Protein AF-A0A1V4ASS3-F1 (afdb_monomer)

Secondary structure (DSSP, 8-state):
-HHHHHHTTTSSSPPPHHHHHHHHHHHHH-TT-------HHHHHHHHHHHHHH---HHHHHHHHHHHHTT--EEE-S-HHHHTTSTT-EEE---

Solvent-accessible surface area (backbone atoms only — not comparable to full-atom values): 5657 Å² total; per-residue (Å²): 113,65,67,58,55,38,50,51,67,71,44,98,78,49,50,55,70,71,56,49,48,50,54,53,50,51,56,75,73,35,90,91,52,90,83,81,84,78,57,72,65,31,51,53,49,7,52,52,43,24,73,75,57,73,42,59,61,68,59,21,36,51,52,27,45,27,60,78,65,77,49,42,72,45,79,41,85,65,48,81,56,51,68,62,42,89,78,49,46,82,42,60,90,123

Organism: NCBI:txid1004156

Nearest PDB structures (foldseek):
  7vwo-assembly3_I  TM=7.874E-01  e=7.444E-03  Mycobacterium tuberculosis H37Rv
  7by2-assembly1_B-2  TM=7.159E-01  e=5.095E-03  Klebsiella pneumoniae
  8wmm-assembly1_G  TM=7.555E-01  e=8.216E-02  Chryseobacterium

pLDDT: mean 95.79, std 3.34, range [76.5, 98.56]

InterPro domains:
  IPR002716 PIN domain [PF01850] (2-86)
  IPR029060 PIN-like domain superfamily [SSF88723] (15-93)

Structure (mmCIF, N/CA/C/O backbone):
data_AF-A0A1V4ASS3-F1
#
_entry.id   AF-A0A1V4ASS3-F1
#
loop_
_atom_site.group_PDB
_atom_site.id
_atom_site.type_symbol
_atom_site.label_atom_id
_atom_site.label_alt_id
_atom_site.label_comp_id
_atom_site.label_asym_id
_atom_site.label_entity_id
_atom_site.label_seq_id
_atom_site.pdbx_PDB_ins_code
_atom_site.Cartn_x
_atom_site.Cartn_y
_atom_site.Cartn_z
_atom_site.occupancy
_atom_site.B_iso_or_equiv
_atom_site.auth_seq_id
_atom_site.auth_comp_id
_atom_site.auth_asym_id
_atom_site.auth_atom_id
_atom_site.pdbx_PDB_model_num
ATOM 1 N N . MET A 1 1 ? 3.234 2.664 -6.424 1.00 76.50 1 MET A N 1
ATOM 2 C CA . MET A 1 1 ? 4.187 3.723 -5.996 1.00 76.50 1 MET A CA 1
ATOM 3 C C . MET A 1 1 ? 5.337 3.172 -5.161 1.00 76.50 1 MET A C 1
ATOM 5 O O . MET A 1 1 ? 6.483 3.462 -5.482 1.00 76.50 1 MET A O 1
ATOM 9 N N . GLU A 1 2 ? 5.059 2.384 -4.118 1.00 89.75 2 GLU A N 1
ATOM 10 C CA . GLU A 1 2 ? 6.098 1.898 -3.200 1.00 89.75 2 GLU A CA 1
ATOM 11 C C . GLU A 1 2 ? 7.113 0.958 -3.856 1.00 89.75 2 GLU A C 1
ATOM 13 O O . GLU A 1 2 ? 8.307 1.220 -3.751 1.00 89.75 2 GLU A O 1
ATOM 18 N N . PHE A 1 3 ? 6.656 -0.038 -4.628 1.00 93.19 3 PHE A N 1
ATOM 19 C CA . PHE A 1 3 ? 7.537 -0.939 -5.387 1.00 93.19 3 PHE A CA 1
ATOM 20 C C . PHE A 1 3 ? 8.615 -0.177 -6.175 1.00 93.19 3 PHE A C 1
ATOM 22 O O . PHE A 1 3 ? 9.805 -0.407 -5.983 1.00 93.19 3 PHE A O 1
ATOM 29 N N . PHE A 1 4 ? 8.201 0.797 -6.995 1.00 95.50 4 PHE A N 1
ATOM 30 C CA . PHE A 1 4 ? 9.110 1.626 -7.788 1.00 95.50 4 PHE A CA 1
ATOM 31 C C . PHE A 1 4 ? 10.138 2.353 -6.912 1.00 95.50 4 PHE A C 1
ATOM 33 O O . PHE A 1 4 ? 11.328 2.344 -7.218 1.00 95.50 4 PHE A O 1
ATOM 40 N N . ALA A 1 5 ? 9.699 2.971 -5.811 1.00 94.31 5 ALA A N 1
ATOM 41 C CA . ALA A 1 5 ? 10.589 3.699 -4.911 1.00 94.31 5 ALA A CA 1
ATOM 42 C C . ALA A 1 5 ? 11.582 2.775 -4.189 1.00 94.31 5 ALA A C 1
ATOM 44 O O . ALA A 1 5 ? 12.720 3.176 -3.954 1.00 94.31 5 ALA A O 1
ATOM 45 N N . VAL A 1 6 ? 11.165 1.558 -3.835 1.00 94.62 6 VAL A N 1
ATOM 46 C CA . VAL A 1 6 ? 12.011 0.571 -3.157 1.00 94.62 6 VAL A CA 1
ATOM 47 C C . VAL A 1 6 ? 13.048 0.006 -4.125 1.00 94.62 6 VAL A C 1
ATOM 49 O O . VAL A 1 6 ? 14.244 0.141 -3.874 1.00 94.62 6 VAL A O 1
ATOM 52 N N . ILE A 1 7 ? 12.613 -0.544 -5.261 1.00 96.88 7 ILE A N 1
ATOM 53 C CA . ILE A 1 7 ? 13.488 -1.282 -6.184 1.00 96.88 7 ILE A CA 1
ATOM 54 C C . ILE A 1 7 ? 14.524 -0.391 -6.887 1.00 96.88 7 ILE A C 1
ATOM 56 O O . ILE A 1 7 ? 15.564 -0.872 -7.325 1.00 96.88 7 ILE A O 1
ATOM 60 N N . THR A 1 8 ? 14.273 0.921 -6.968 1.00 97.94 8 THR A N 1
ATOM 61 C CA . THR A 1 8 ? 15.194 1.885 -7.599 1.00 97.94 8 THR A CA 1
ATOM 62 C C . THR A 1 8 ? 16.083 2.641 -6.612 1.00 97.94 8 THR A C 1
ATOM 64 O O . THR A 1 8 ? 16.973 3.367 -7.052 1.00 97.94 8 THR A O 1
ATOM 67 N N . LYS A 1 9 ? 15.857 2.532 -5.290 1.00 96.31 9 LYS A N 1
ATOM 68 C CA . LYS A 1 9 ? 16.588 3.362 -4.304 1.00 96.31 9 LYS A CA 1
ATOM 69 C C . LYS A 1 9 ? 16.956 2.692 -2.986 1.00 96.31 9 LYS A C 1
ATOM 71 O O . LYS A 1 9 ? 17.902 3.144 -2.354 1.00 96.31 9 LYS A O 1
ATOM 76 N N . LYS A 1 10 ? 16.180 1.716 -2.512 1.00 94.06 10 LYS A N 1
ATOM 77 C CA . LYS A 1 10 ? 16.284 1.199 -1.133 1.00 94.06 10 LYS A CA 1
ATOM 78 C C . LYS A 1 10 ? 16.863 -0.213 -1.039 1.00 94.06 10 LYS A C 1
ATOM 80 O O . LYS A 1 10 ? 17.076 -0.695 0.067 1.00 94.06 10 LYS A O 1
ATOM 85 N N . VAL A 1 11 ? 17.085 -0.870 -2.172 1.00 95.25 11 VAL A N 1
ATOM 86 C CA . VAL A 1 11 ? 17.698 -2.201 -2.248 1.00 95.25 11 VAL A CA 1
ATOM 87 C C . VAL A 1 11 ? 19.210 -2.091 -2.453 1.00 95.25 11 VAL A C 1
ATOM 89 O O . VAL A 1 11 ? 19.691 -1.075 -2.949 1.00 95.25 11 VAL A O 1
ATOM 92 N N . GLU A 1 12 ? 19.953 -3.140 -2.092 1.00 97.44 12 GLU A N 1
ATOM 93 C CA . GLU A 1 12 ? 21.419 -3.190 -2.223 1.00 97.44 12 GLU A CA 1
ATOM 94 C C . GLU A 1 12 ? 21.890 -2.975 -3.670 1.00 97.44 12 GLU A C 1
ATOM 96 O O . GLU A 1 12 ? 22.865 -2.266 -3.905 1.00 97.44 12 GLU A O 1
ATOM 101 N N . ASN A 1 13 ? 21.153 -3.531 -4.637 1.00 97.00 13 ASN A N 1
ATOM 102 C CA . ASN A 1 13 ? 21.434 -3.416 -6.067 1.00 97.00 13 ASN A CA 1
ATOM 103 C C . ASN A 1 13 ? 20.218 -2.816 -6.793 1.00 97.00 13 ASN A C 1
ATOM 105 O O . ASN A 1 13 ? 19.355 -3.566 -7.257 1.00 97.00 13 ASN A O 1
ATOM 109 N N . PRO A 1 14 ? 20.092 -1.477 -6.851 1.00 97.88 14 PRO A N 1
ATOM 110 C CA . PRO A 1 14 ? 18.957 -0.833 -7.495 1.00 97.88 14 PRO A CA 1
ATOM 111 C C . PRO A 1 14 ? 18.921 -1.077 -9.001 1.00 97.88 14 PRO A C 1
ATOM 113 O O . PRO A 1 14 ? 19.949 -0.994 -9.675 1.00 97.88 14 PRO A O 1
ATOM 116 N N . ILE A 1 15 ? 17.724 -1.297 -9.541 1.00 98.12 15 ILE A N 1
ATOM 117 C CA . ILE A 1 15 ? 17.530 -1.4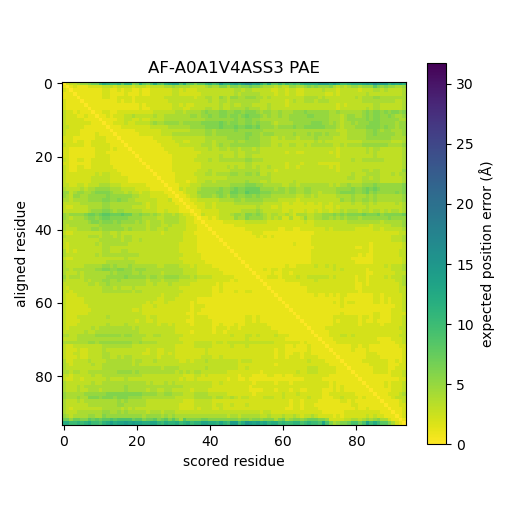24 -10.991 1.00 98.12 15 ILE A CA 1
ATOM 118 C C . ILE A 1 15 ? 17.343 -0.057 -11.657 1.00 98.12 15 ILE A C 1
ATOM 120 O O . ILE A 1 15 ? 17.005 0.943 -11.011 1.00 98.12 15 ILE A O 1
ATOM 124 N N . ALA A 1 16 ? 17.5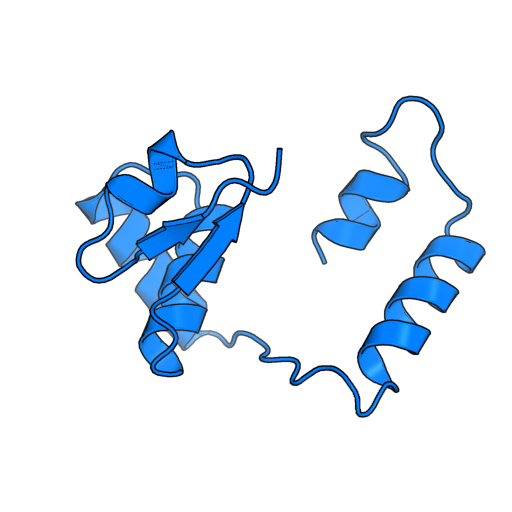23 -0.010 -12.978 1.00 98.31 16 ALA A N 1
ATOM 125 C CA . ALA A 1 16 ? 17.315 1.209 -13.750 1.00 98.31 16 ALA A CA 1
A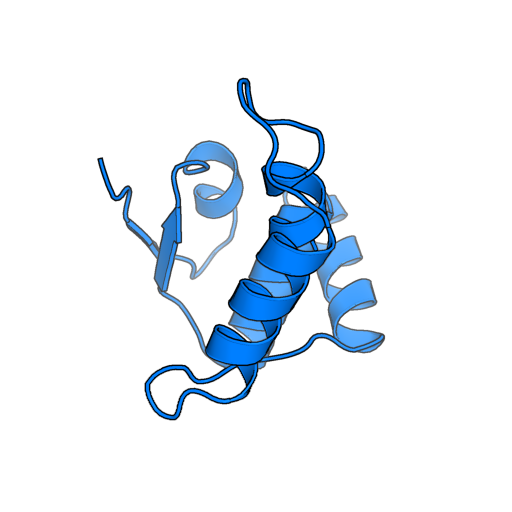TOM 126 C C . ALA A 1 16 ? 15.839 1.645 -13.729 1.00 98.31 16 ALA A C 1
ATOM 128 O O . ALA A 1 16 ? 14.920 0.828 -13.762 1.00 98.31 16 ALA A O 1
ATOM 129 N N . VAL A 1 17 ? 15.594 2.958 -13.764 1.00 97.94 17 VAL A N 1
ATOM 130 C CA . VAL A 1 17 ? 14.230 3.524 -13.793 1.00 97.94 17 VAL A CA 1
ATOM 131 C C . VAL A 1 17 ? 13.408 2.990 -14.973 1.00 97.94 17 VAL A C 1
ATOM 133 O O . VAL A 1 17 ? 12.215 2.735 -14.825 1.00 97.94 17 VAL A O 1
ATOM 136 N N . THR A 1 18 ? 14.033 2.802 -16.137 1.00 98.12 18 THR A N 1
ATOM 137 C CA . THR A 1 18 ? 13.387 2.250 -17.339 1.00 98.12 18 THR A CA 1
ATOM 138 C C . THR A 1 18 ? 12.954 0.798 -17.152 1.00 98.12 18 THR A C 1
ATOM 140 O O . THR A 1 18 ? 11.874 0.413 -17.595 1.00 98.12 18 THR A O 1
ATOM 143 N N . GLU A 1 19 ? 13.761 0.005 -16.454 1.00 98.06 19 GLU A N 1
ATOM 144 C CA . GLU A 1 19 ? 13.452 -1.384 -16.124 1.00 98.06 19 GLU A CA 1
ATOM 145 C C . GLU A 1 19 ? 12.324 -1.463 -15.088 1.00 98.06 19 GLU A C 1
ATOM 147 O O . GLU A 1 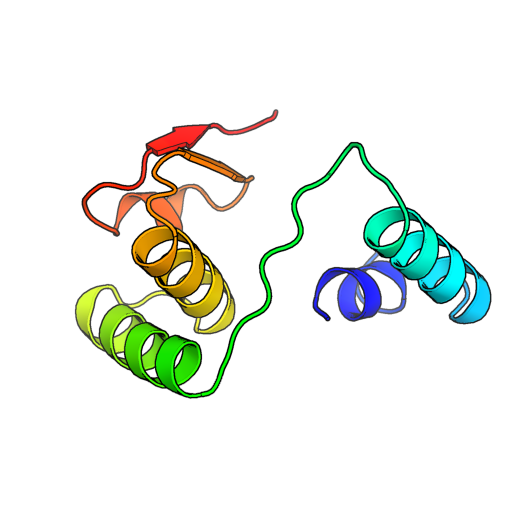19 ? 11.317 -2.126 -15.323 1.00 98.06 19 GLU A O 1
ATOM 152 N N . ALA A 1 20 ? 12.409 -0.682 -14.006 1.00 98.00 20 ALA A N 1
ATOM 153 C CA . ALA A 1 20 ? 11.346 -0.600 -13.003 1.00 98.00 20 ALA A CA 1
ATOM 154 C C . ALA A 1 20 ? 10.003 -0.160 -13.606 1.00 98.00 20 ALA A C 1
ATOM 156 O O . ALA A 1 20 ? 8.955 -0.685 -13.233 1.00 98.00 20 ALA A O 1
ATOM 157 N N . LYS A 1 21 ? 10.024 0.786 -14.556 1.00 97.56 21 LYS A N 1
ATOM 158 C CA . LYS A 1 21 ? 8.828 1.202 -15.298 1.00 97.56 21 LYS A CA 1
ATOM 159 C C . LYS A 1 21 ? 8.234 0.041 -16.097 1.00 97.56 21 LYS A C 1
ATOM 161 O O . LYS A 1 21 ? 7.021 -0.130 -16.061 1.00 97.56 21 LYS A O 1
ATOM 166 N N . THR A 1 22 ? 9.069 -0.747 -16.773 1.00 97.75 22 THR A N 1
ATOM 167 C CA . THR A 1 22 ? 8.621 -1.917 -17.548 1.00 97.75 22 THR A CA 1
ATOM 168 C C . THR A 1 22 ? 7.907 -2.918 -16.640 1.00 97.75 22 THR A C 1
ATOM 170 O O . THR A 1 22 ? 6.773 -3.280 -16.917 1.00 97.75 22 THR A O 1
ATOM 173 N N . ILE A 1 23 ? 8.491 -3.241 -15.482 1.00 96.31 23 ILE A N 1
ATOM 174 C CA . ILE A 1 23 ? 7.871 -4.149 -14.502 1.00 96.31 23 ILE A CA 1
ATOM 175 C C . ILE A 1 23 ? 6.517 -3.613 -14.008 1.00 96.31 23 ILE A C 1
ATOM 177 O O . ILE A 1 23 ? 5.545 -4.358 -13.909 1.00 96.31 23 ILE A O 1
ATOM 181 N N . VAL A 1 24 ? 6.428 -2.314 -13.697 1.00 95.00 24 VAL A N 1
ATOM 182 C CA . VAL A 1 24 ? 5.159 -1.694 -13.281 1.00 95.00 24 VAL A CA 1
ATOM 183 C C . VAL A 1 24 ? 4.110 -1.780 -14.392 1.00 95.00 24 VAL A C 1
ATOM 185 O O . VAL A 1 24 ? 2.955 -2.086 -14.107 1.00 95.00 24 VAL A O 1
ATOM 188 N N . GLU A 1 25 ? 4.490 -1.532 -15.646 1.00 95.62 25 GLU A N 1
ATOM 189 C CA . GLU A 1 25 ? 3.582 -1.685 -16.785 1.00 95.62 25 GLU A CA 1
ATOM 190 C C . GLU A 1 25 ? 3.112 -3.130 -16.969 1.00 95.62 25 GLU A C 1
ATOM 192 O O . GLU A 1 25 ? 1.937 -3.338 -17.263 1.00 95.62 25 GLU A O 1
ATOM 197 N N . ASP A 1 26 ? 3.991 -4.110 -16.767 1.00 94.81 26 ASP A N 1
ATOM 198 C CA . ASP A 1 26 ? 3.653 -5.529 -16.883 1.00 94.81 26 ASP A CA 1
ATOM 199 C C . ASP A 1 26 ? 2.634 -5.952 -15.820 1.00 94.81 26 ASP A C 1
ATOM 201 O O . ASP A 1 26 ? 1.666 -6.641 -16.140 1.00 94.81 26 ASP A O 1
ATOM 205 N N . PHE A 1 27 ? 2.777 -5.479 -14.574 1.00 93.56 27 PHE A N 1
ATOM 206 C CA . PHE A 1 27 ? 1.742 -5.678 -13.556 1.00 93.56 27 PHE A CA 1
ATOM 207 C C . PHE A 1 27 ? 0.418 -5.034 -13.974 1.00 93.56 27 PHE A C 1
ATOM 209 O O . PHE A 1 27 ? -0.615 -5.695 -13.917 1.00 93.56 27 PHE A O 1
ATOM 216 N N . LEU A 1 2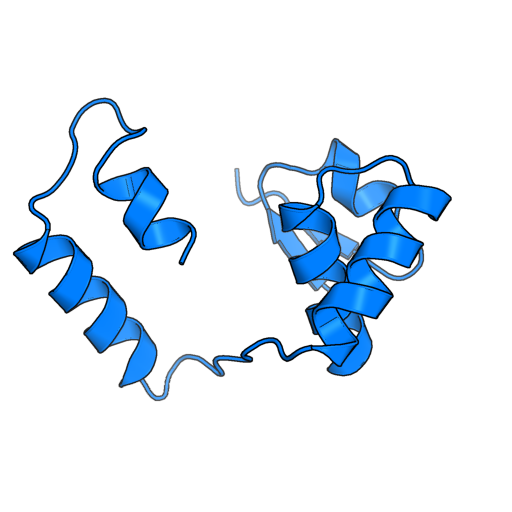8 ? 0.451 -3.775 -14.430 1.00 92.12 28 LEU A N 1
ATOM 217 C CA . LEU A 1 28 ? -0.747 -3.012 -14.805 1.00 92.12 28 LEU A CA 1
ATOM 218 C C . LEU A 1 28 ? -1.512 -3.595 -15.998 1.00 92.12 28 LEU A C 1
ATOM 220 O O . LEU A 1 28 ? -2.724 -3.423 -16.075 1.00 92.12 28 LEU A O 1
ATOM 224 N N . LYS A 1 29 ? -0.817 -4.248 -16.934 1.00 94.19 29 LYS A N 1
ATOM 225 C CA . LYS A 1 29 ? -1.409 -4.831 -18.150 1.00 94.19 29 LYS A CA 1
ATOM 226 C C . LYS A 1 29 ? -1.754 -6.316 -18.008 1.00 94.19 29 LYS A C 1
ATOM 228 O O . LYS A 1 29 ? -2.332 -6.883 -18.929 1.00 94.19 29 LYS A O 1
ATOM 233 N N . SER A 1 30 ? -1.352 -6.962 -16.917 1.00 94.94 30 SER A N 1
ATOM 234 C CA . SER A 1 30 ? -1.555 -8.396 -16.718 1.00 94.94 30 SER A CA 1
ATOM 235 C C . SER A 1 30 ? -2.978 -8.704 -16.255 1.00 94.94 30 SER A C 1
ATOM 237 O O . SER A 1 30 ? -3.410 -8.217 -15.214 1.00 94.94 30 SER A O 1
ATOM 239 N N . ASP A 1 31 ? -3.650 -9.629 -16.941 1.00 95.25 31 ASP A N 1
ATOM 240 C CA . ASP A 1 31 ? -4.964 -10.151 -16.528 1.00 95.25 31 ASP A CA 1
ATOM 241 C C . ASP A 1 31 ? -4.892 -11.084 -15.302 1.00 95.25 31 ASP A C 1
ATOM 243 O O . ASP A 1 31 ? -5.916 -11.487 -14.752 1.00 95.25 31 ASP A O 1
ATOM 247 N N . ASN A 1 32 ? -3.684 -11.440 -14.847 1.00 94.94 32 ASN A N 1
ATOM 248 C CA . ASN A 1 32 ? -3.495 -12.300 -13.673 1.00 94.94 32 ASN A CA 1
ATOM 249 C C . ASN A 1 32 ? -3.683 -11.554 -12.345 1.00 94.94 32 ASN A C 1
ATOM 251 O O . ASN A 1 32 ? -3.758 -12.191 -11.296 1.00 94.94 32 ASN A O 1
ATOM 255 N N . TRP A 1 33 ? -3.722 -10.218 -12.372 1.00 91.50 33 TRP A N 1
ATOM 256 C CA . TRP A 1 33 ? -3.791 -9.393 -11.172 1.00 91.50 33 TRP A CA 1
ATOM 257 C C . TRP A 1 33 ? -4.983 -8.450 -11.234 1.00 91.50 33 TRP A C 1
ATOM 259 O O . TRP A 1 33 ? -5.113 -7.641 -12.149 1.00 91.50 33 TRP A O 1
ATOM 269 N N . ARG A 1 34 ? -5.821 -8.482 -10.196 1.00 92.31 34 ARG A N 1
ATOM 270 C CA . ARG A 1 34 ? -6.749 -7.382 -9.935 1.00 92.31 34 ARG A CA 1
ATOM 271 C C . ARG A 1 34 ? -5.989 -6.292 -9.189 1.00 92.31 34 ARG A C 1
ATOM 273 O O . ARG A 1 34 ? -5.647 -6.470 -8.024 1.00 92.31 34 ARG A O 1
ATOM 280 N N . ILE A 1 35 ? -5.745 -5.169 -9.854 1.00 91.12 35 ILE A N 1
ATOM 281 C CA . ILE A 1 35 ? -5.119 -4.001 -9.231 1.00 91.12 35 ILE A CA 1
ATOM 282 C C . ILE A 1 35 ? -6.212 -3.088 -8.701 1.00 91.12 35 ILE A C 1
ATOM 284 O O . ILE A 1 35 ? -7.108 -2.677 -9.435 1.00 91.12 35 ILE A O 1
ATOM 288 N N . ILE A 1 36 ? -6.129 -2.800 -7.409 1.00 92.31 36 ILE A N 1
ATOM 289 C CA . ILE A 1 36 ? -7.031 -1.896 -6.710 1.00 92.31 36 ILE A CA 1
ATOM 290 C C . ILE A 1 36 ? -6.225 -0.638 -6.405 1.00 92.31 36 ILE A C 1
ATOM 292 O O . ILE A 1 36 ? -5.178 -0.718 -5.757 1.00 92.31 36 ILE A O 1
ATOM 296 N N . ASP A 1 37 ? -6.678 0.501 -6.923 1.00 86.56 37 ASP A N 1
ATOM 297 C CA . ASP A 1 37 ? -6.064 1.791 -6.622 1.00 86.56 37 ASP A CA 1
ATOM 298 C C . ASP A 1 37 ? -6.800 2.475 -5.468 1.00 86.56 37 ASP A C 1
ATOM 300 O O . ASP A 1 37 ? -7.946 2.153 -5.159 1.00 86.56 37 ASP A O 1
ATOM 304 N N . ARG A 1 38 ? -6.104 3.403 -4.823 1.00 91.12 38 ARG A N 1
ATOM 305 C CA . ARG A 1 38 ? -6.598 4.190 -3.693 1.00 91.12 38 ARG A CA 1
ATOM 306 C C . ARG A 1 38 ? -7.082 5.549 -4.162 1.00 91.12 38 ARG A C 1
ATOM 308 O O . ARG A 1 38 ? -6.480 6.144 -5.058 1.00 91.12 38 ARG A O 1
ATOM 315 N N . ASP A 1 39 ? -8.086 6.082 -3.489 1.00 93.50 39 ASP A N 1
ATOM 316 C CA . ASP A 1 39 ? -8.546 7.448 -3.703 1.00 93.50 39 ASP A CA 1
ATOM 317 C C . ASP A 1 39 ? -8.351 8.314 -2.448 1.00 93.50 39 ASP A C 1
ATOM 319 O O . ASP A 1 39 ? -7.589 7.982 -1.533 1.00 93.50 39 ASP A O 1
ATOM 323 N N . VAL A 1 40 ? -8.961 9.499 -2.456 1.00 96.62 40 VAL A N 1
ATOM 324 C CA . VAL A 1 40 ? -8.884 10.451 -1.344 1.00 96.62 40 VAL A CA 1
ATOM 325 C C . VAL A 1 40 ? -9.571 9.897 -0.094 1.00 96.62 40 VAL A C 1
ATOM 327 O O . VAL A 1 40 ? -9.068 10.117 1.008 1.00 96.62 40 VAL A O 1
ATOM 330 N N . ASP A 1 41 ? -10.661 9.150 -0.257 1.00 97.25 41 ASP A N 1
ATOM 331 C CA . ASP A 1 41 ? -11.403 8.565 0.856 1.00 97.25 41 ASP A CA 1
ATOM 332 C C . ASP A 1 41 ? -10.575 7.448 1.499 1.00 97.25 41 ASP A C 1
ATOM 334 O O . ASP A 1 41 ? -10.426 7.437 2.723 1.00 97.25 41 ASP A O 1
ATOM 338 N N . THR A 1 42 ? -9.877 6.633 0.694 1.00 97.69 42 THR A N 1
ATOM 339 C CA . THR A 1 42 ? -8.895 5.660 1.204 1.00 97.69 42 THR A CA 1
ATOM 340 C C . THR A 1 42 ? -7.838 6.321 2.094 1.00 97.69 42 THR A C 1
ATOM 342 O O . THR A 1 42 ? -7.415 5.756 3.105 1.00 97.69 42 THR A O 1
ATOM 345 N N . PHE A 1 43 ? -7.385 7.531 1.749 1.00 97.38 43 PHE A N 1
ATOM 346 C CA . PHE A 1 43 ? -6.409 8.263 2.561 1.00 97.38 43 PHE A CA 1
ATOM 347 C C . PHE A 1 43 ? -6.985 8.750 3.893 1.00 97.38 43 PHE A C 1
ATOM 349 O O . PHE A 1 43 ? -6.273 8.701 4.897 1.00 97.38 43 PHE A O 1
ATOM 356 N N . PHE A 1 44 ? -8.242 9.195 3.930 1.00 98.31 44 PHE A N 1
ATOM 357 C CA . PHE A 1 44 ? -8.897 9.560 5.188 1.00 98.31 44 PHE A CA 1
ATOM 358 C C . PHE A 1 44 ? -9.110 8.333 6.079 1.00 98.31 44 PHE A C 1
ATOM 360 O O . PHE A 1 44 ? -8.683 8.356 7.233 1.00 98.31 44 PHE A O 1
ATOM 367 N N . SER A 1 45 ? -9.616 7.231 5.516 1.00 98.06 45 SER A N 1
ATOM 368 C CA . SER A 1 45 ? -9.731 5.942 6.212 1.00 98.06 45 SER A CA 1
ATOM 369 C C . SER A 1 45 ? -8.385 5.484 6.790 1.00 98.06 45 SER A C 1
ATOM 371 O O . SER A 1 45 ? -8.308 4.972 7.906 1.00 98.06 45 SER A O 1
ATOM 373 N N . ALA A 1 46 ? -7.289 5.689 6.054 1.00 98.25 46 ALA A N 1
ATOM 374 C CA . ALA A 1 46 ? -5.952 5.339 6.520 1.00 98.25 46 ALA A CA 1
ATOM 375 C C . ALA A 1 46 ? -5.493 6.195 7.709 1.00 98.25 46 ALA A C 1
ATOM 377 O O . ALA A 1 46 ? -4.855 5.670 8.619 1.00 98.25 46 ALA A O 1
ATOM 378 N N . ILE A 1 47 ? -5.802 7.496 7.730 1.00 98.56 47 ILE A N 1
ATOM 379 C CA . ILE A 1 47 ? -5.472 8.378 8.862 1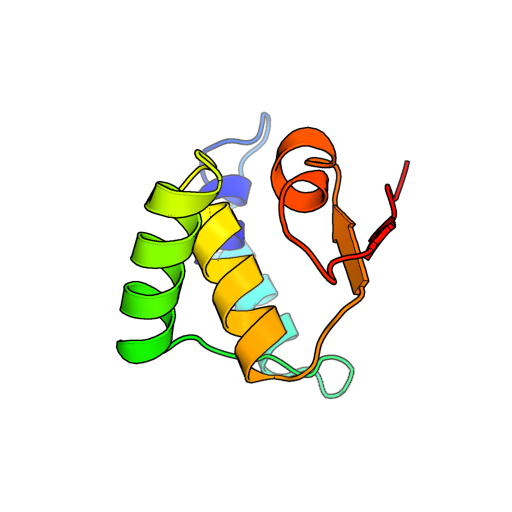.00 98.56 47 ILE A CA 1
ATOM 380 C C . ILE A 1 47 ? -6.189 7.907 10.132 1.00 98.56 47 ILE A C 1
ATOM 382 O O . ILE A 1 47 ? -5.561 7.853 11.193 1.00 98.56 47 ILE A O 1
ATOM 386 N N . ASP A 1 48 ? -7.454 7.503 10.014 1.00 98.38 48 ASP A N 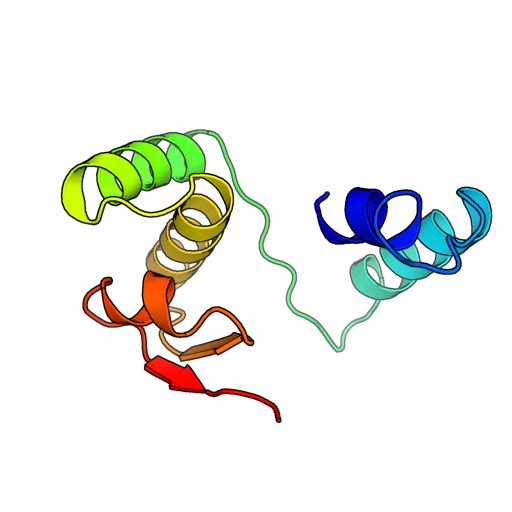1
ATOM 387 C CA . ASP A 1 48 ? -8.214 6.945 11.134 1.00 98.38 48 ASP A CA 1
ATOM 388 C C . ASP A 1 48 ? -7.554 5.658 11.653 1.00 98.38 48 ASP A C 1
ATOM 390 O O . ASP A 1 48 ? -7.260 5.548 12.843 1.00 98.38 48 ASP A O 1
ATOM 394 N N . ILE A 1 49 ? -7.173 4.738 10.757 1.00 98.31 49 ILE A N 1
ATOM 395 C CA . ILE A 1 49 ? -6.446 3.505 11.111 1.00 98.31 49 ILE A CA 1
ATOM 396 C C . ILE A 1 49 ? -5.108 3.805 11.806 1.00 98.31 49 ILE A C 1
ATOM 398 O O . ILE A 1 49 ? -4.749 3.127 12.773 1.00 98.31 49 ILE A O 1
ATOM 402 N N . VAL A 1 50 ? -4.355 4.815 11.352 1.00 98.50 50 VAL A N 1
ATOM 403 C CA . VAL A 1 50 ? -3.115 5.245 12.025 1.00 98.50 50 VAL A CA 1
ATOM 404 C C . VAL A 1 50 ? -3.416 5.694 13.453 1.00 98.50 50 VAL A C 1
ATOM 406 O O . VAL A 1 50 ? -2.703 5.296 14.375 1.00 98.50 50 VAL A O 1
ATOM 409 N N . SER A 1 51 ? -4.464 6.499 13.644 1.00 98.00 51 SER A N 1
ATOM 410 C CA . SER A 1 51 ? -4.863 6.993 14.963 1.00 98.00 51 SER A CA 1
ATOM 411 C C . SER A 1 51 ? -5.331 5.866 15.889 1.00 98.00 51 SER A C 1
ATOM 413 O O . SER A 1 51 ? -5.032 5.893 17.081 1.00 98.00 51 SER A O 1
ATOM 415 N N . GLU A 1 52 ? -6.053 4.879 15.360 1.00 98.00 52 GLU A N 1
ATOM 416 C CA . GLU A 1 52 ? -6.626 3.772 16.133 1.00 98.00 52 GLU A CA 1
ATOM 417 C C . GLU A 1 52 ? -5.590 2.704 16.507 1.00 98.00 52 GLU A C 1
ATOM 419 O O . GLU A 1 52 ? -5.614 2.173 17.619 1.00 98.00 52 GLU A O 1
ATOM 424 N N . HIS A 1 53 ? -4.664 2.393 15.597 1.00 97.56 53 HIS A N 1
ATOM 425 C CA . HIS A 1 53 ? -3.780 1.228 15.723 1.00 97.56 53 HIS A CA 1
ATOM 426 C C . HIS A 1 53 ? -2.289 1.572 15.829 1.00 97.56 53 HIS A C 1
ATOM 428 O O . HIS A 1 53 ? -1.470 0.686 16.096 1.00 97.56 53 HIS A O 1
ATOM 434 N N . GLY A 1 54 ? -1.909 2.840 15.642 1.00 96.88 54 GLY A N 1
ATOM 435 C CA . GLY A 1 54 ? -0.525 3.298 15.773 1.00 96.88 54 GLY A CA 1
ATOM 436 C C . GLY A 1 54 ? 0.431 2.613 14.792 1.00 96.88 54 GLY A C 1
ATOM 437 O O . GLY A 1 54 ? 1.531 2.211 15.183 1.00 96.88 54 GLY A O 1
ATOM 438 N N . ILE A 1 55 ? -0.007 2.418 13.546 1.00 97.75 55 ILE A N 1
ATOM 439 C CA . ILE A 1 55 ? 0.788 1.803 12.471 1.00 97.75 55 ILE A CA 1
ATOM 440 C C . ILE A 1 55 ? 1.291 2.854 11.470 1.00 97.75 55 ILE A C 1
ATOM 442 O O . ILE A 1 55 ? 0.745 3.959 11.420 1.00 97.75 55 ILE A O 1
ATOM 446 N N . PRO A 1 56 ? 2.326 2.554 10.663 1.00 96.94 56 PRO A N 1
ATOM 447 C CA . PRO A 1 56 ? 2.788 3.459 9.615 1.00 96.94 56 PRO A CA 1
ATOM 448 C C . PRO A 1 56 ? 1.692 3.773 8.589 1.00 96.94 56 PRO A C 1
ATOM 450 O O . PRO A 1 56 ? 0.924 2.900 8.193 1.00 96.94 56 PRO A O 1
ATOM 453 N N . LEU A 1 57 ? 1.664 5.015 8.091 1.00 95.94 57 LEU A N 1
ATOM 454 C CA . LEU A 1 57 ? 0.636 5.472 7.146 1.00 95.94 57 LEU A CA 1
ATOM 455 C C . LEU A 1 57 ? 0.540 4.599 5.885 1.00 95.94 57 LEU A C 1
ATOM 457 O O . LEU A 1 57 ? -0.559 4.343 5.412 1.00 95.94 57 LEU A O 1
ATOM 461 N N . TRP A 1 58 ? 1.663 4.142 5.324 1.00 94.06 58 TRP A N 1
ATOM 462 C CA . TRP A 1 58 ? 1.626 3.335 4.099 1.00 94.06 58 TRP A CA 1
ATOM 463 C C . TRP A 1 58 ? 0.986 1.962 4.318 1.00 94.06 58 TRP A C 1
ATOM 465 O O . TRP A 1 58 ? 0.196 1.539 3.476 1.00 94.06 58 TRP A O 1
ATOM 475 N N . ASP A 1 59 ? 1.226 1.337 5.472 1.00 96.69 59 ASP A N 1
ATOM 476 C CA . ASP A 1 59 ? 0.545 0.100 5.863 1.00 96.69 59 ASP A CA 1
ATOM 477 C C . ASP A 1 59 ? -0.942 0.354 6.144 1.00 96.69 59 ASP A C 1
ATOM 479 O O . ASP A 1 59 ? -1.800 -0.416 5.712 1.00 96.69 59 ASP A O 1
ATOM 483 N N . ALA A 1 60 ? -1.274 1.484 6.778 1.00 97.75 60 ALA A N 1
ATOM 484 C CA . ALA A 1 60 ? -2.662 1.891 6.994 1.00 97.75 60 ALA A CA 1
ATOM 485 C C . ALA A 1 60 ? -3.427 2.131 5.685 1.00 97.75 60 ALA A C 1
ATOM 487 O O . ALA A 1 60 ? -4.593 1.768 5.587 1.00 97.75 60 ALA A O 1
ATOM 488 N N . VAL A 1 61 ? -2.778 2.690 4.660 1.00 97.00 61 VAL A N 1
ATOM 489 C CA . VAL A 1 61 ? -3.378 2.870 3.328 1.00 97.00 61 VAL A CA 1
ATOM 490 C C . VAL A 1 61 ? -3.671 1.527 2.661 1.00 97.00 61 VAL A C 1
ATOM 492 O O . VAL A 1 61 ? -4.710 1.383 2.018 1.00 97.00 61 VAL A O 1
ATOM 495 N N . ILE A 1 62 ? -2.792 0.534 2.824 1.00 96.69 62 ILE A N 1
ATOM 496 C CA . ILE A 1 62 ? -3.050 -0.829 2.340 1.00 96.69 62 ILE A CA 1
ATOM 497 C C . ILE A 1 62 ? -4.258 -1.417 3.078 1.00 96.69 62 ILE A C 1
ATOM 499 O O . ILE A 1 62 ? -5.179 -1.910 2.434 1.00 96.69 62 ILE A O 1
ATOM 503 N N . ALA A 1 63 ? -4.298 -1.308 4.408 1.00 97.69 63 ALA A N 1
ATOM 504 C CA . ALA A 1 63 ? -5.400 -1.820 5.218 1.00 97.69 63 ALA A CA 1
ATOM 505 C C . ALA A 1 63 ? -6.751 -1.140 4.919 1.00 97.69 63 ALA A C 1
ATOM 507 O O . ALA A 1 63 ? -7.774 -1.821 4.853 1.00 97.69 63 ALA A O 1
ATOM 508 N N . ALA A 1 64 ? -6.761 0.178 4.699 1.00 97.81 64 ALA A N 1
ATOM 509 C CA . ALA A 1 64 ? -7.950 0.921 4.284 1.00 97.81 64 ALA A CA 1
ATOM 510 C C . ALA A 1 64 ? -8.478 0.407 2.937 1.00 97.81 64 ALA A C 1
ATOM 512 O O . ALA A 1 64 ? -9.633 -0.002 2.842 1.00 97.81 64 ALA A O 1
ATOM 513 N N . CYS A 1 65 ? -7.597 0.321 1.936 1.00 97.12 65 CYS A N 1
ATOM 514 C CA . CYS A 1 65 ? -7.933 -0.184 0.605 1.00 97.12 65 CYS A CA 1
ATOM 515 C C . CYS A 1 65 ? -8.465 -1.627 0.655 1.00 97.12 65 CYS A C 1
ATOM 517 O O . CYS A 1 65 ? -9.458 -1.954 0.003 1.00 97.12 65 CYS A O 1
ATOM 519 N N . MET A 1 66 ? -7.849 -2.483 1.477 1.00 96.81 66 MET A N 1
ATOM 520 C CA . MET A 1 66 ? -8.319 -3.847 1.721 1.00 96.81 66 MET A CA 1
ATOM 521 C C . MET A 1 66 ? -9.749 -3.864 2.272 1.00 96.81 66 MET A C 1
ATOM 523 O O . MET A 1 66 ? -10.606 -4.553 1.723 1.00 96.81 66 MET A O 1
ATOM 527 N N . LYS A 1 67 ? -10.019 -3.078 3.321 1.00 96.06 67 LYS A N 1
ATOM 528 C CA . LYS A 1 67 ? -11.334 -3.002 3.972 1.00 96.06 67 LYS A CA 1
ATOM 529 C C . LYS A 1 67 ? -12.419 -2.475 3.030 1.00 96.06 67 LYS A C 1
ATOM 531 O O . LYS A 1 67 ? -13.515 -3.019 3.018 1.00 96.06 67 LYS A O 1
ATOM 536 N N . GLU A 1 68 ? -12.108 -1.465 2.222 1.00 96.69 68 GLU A N 1
ATOM 537 C CA . GLU A 1 68 ? -13.013 -0.889 1.212 1.00 96.69 68 GLU A CA 1
ATOM 538 C C . GLU A 1 68 ? -13.374 -1.879 0.093 1.00 96.69 68 GLU A C 1
ATOM 540 O O . GLU A 1 68 ? -14.383 -1.706 -0.586 1.00 96.69 68 GLU A O 1
ATOM 545 N N . ASN A 1 69 ? -12.563 -2.924 -0.095 1.00 96.56 69 ASN A N 1
ATOM 546 C CA . ASN A 1 69 ? -12.715 -3.914 -1.162 1.00 96.56 69 ASN A CA 1
ATOM 547 C C . ASN A 1 69 ? -13.005 -5.332 -0.644 1.00 96.56 69 ASN A C 1
ATOM 549 O O . ASN A 1 69 ? -12.830 -6.294 -1.397 1.00 96.56 69 ASN A O 1
ATOM 553 N N . ASP A 1 70 ? -13.421 -5.468 0.618 1.00 95.81 70 ASP A N 1
ATOM 554 C CA . ASP A 1 70 ? -13.724 -6.748 1.274 1.00 95.81 70 ASP A CA 1
ATOM 555 C C . ASP A 1 70 ? -12.567 -7.772 1.217 1.00 95.81 70 ASP A C 1
ATOM 557 O O . ASP A 1 70 ? -12.776 -8.986 1.179 1.00 95.81 70 ASP A O 1
ATOM 561 N N . VAL A 1 71 ? -11.319 -7.293 1.215 1.00 97.06 71 VAL A N 1
ATOM 562 C CA . VAL A 1 71 ? -10.117 -8.137 1.250 1.00 97.06 71 VAL A CA 1
ATOM 563 C C . VAL A 1 71 ? -9.683 -8.333 2.700 1.00 97.06 71 VAL A C 1
ATOM 565 O O . VAL A 1 71 ? -9.319 -7.382 3.384 1.00 97.06 71 VAL A O 1
ATOM 568 N N . THR A 1 72 ? -9.686 -9.579 3.174 1.00 97.44 72 THR A N 1
ATOM 569 C CA . THR A 1 72 ? -9.358 -9.905 4.574 1.00 97.44 72 THR A CA 1
ATOM 570 C C . THR A 1 72 ? -7.983 -10.521 4.770 1.00 97.44 72 THR A C 1
ATOM 572 O O . THR A 1 72 ? -7.506 -10.587 5.896 1.00 97.44 72 THR A O 1
ATOM 575 N N . ASP A 1 73 ? -7.334 -10.985 3.709 1.00 97.94 73 ASP A N 1
ATOM 576 C CA . ASP A 1 73 ? -6.107 -11.771 3.793 1.00 97.94 73 ASP A CA 1
ATOM 577 C C . ASP A 1 73 ? -4.963 -11.008 3.122 1.00 97.94 73 ASP A C 1
ATOM 579 O O . ASP A 1 73 ? -5.102 -10.524 1.998 1.00 97.94 73 ASP A O 1
ATOM 583 N N . ILE A 1 74 ? -3.827 -10.896 3.811 1.00 97.62 74 ILE A N 1
ATOM 584 C CA . ILE A 1 74 ? -2.617 -10.247 3.298 1.00 97.62 74 ILE A CA 1
ATOM 585 C C . ILE A 1 74 ? -1.415 -11.179 3.416 1.00 97.62 74 ILE A C 1
ATOM 587 O O . ILE A 1 74 ? -1.200 -11.825 4.443 1.00 97.62 74 ILE A O 1
ATOM 591 N N . VAL A 1 75 ? -0.606 -11.213 2.357 1.00 97.62 75 VAL A N 1
ATOM 592 C CA . VAL A 1 75 ? 0.717 -11.841 2.368 1.00 97.62 75 VAL A CA 1
ATOM 593 C C . VAL A 1 75 ? 1.760 -10.748 2.580 1.00 97.62 75 VAL A C 1
ATOM 595 O O . VAL A 1 75 ? 1.908 -9.871 1.732 1.00 97.62 75 VAL A O 1
ATOM 598 N N . THR A 1 76 ? 2.454 -10.761 3.719 1.00 96.38 76 THR A N 1
ATOM 599 C CA . THR A 1 76 ? 3.430 -9.718 4.073 1.00 96.38 76 THR A CA 1
ATOM 600 C C . THR A 1 76 ? 4.438 -10.200 5.113 1.00 96.38 76 THR A C 1
ATOM 602 O O . THR A 1 76 ? 4.126 -11.027 5.967 1.00 96.38 76 THR A O 1
ATOM 605 N N . GLU A 1 77 ? 5.647 -9.641 5.073 1.00 95.50 77 GLU A N 1
ATOM 606 C CA . GLU A 1 77 ? 6.640 -9.795 6.142 1.00 95.50 77 GLU A CA 1
ATOM 607 C C . GLU A 1 77 ? 6.349 -8.868 7.336 1.00 95.50 77 GLU A C 1
ATOM 609 O O . GLU A 1 77 ? 6.761 -9.163 8.460 1.00 95.50 77 GLU A O 1
ATOM 614 N N . ASN A 1 78 ? 5.595 -7.773 7.142 1.00 95.75 78 ASN A N 1
ATOM 615 C CA . 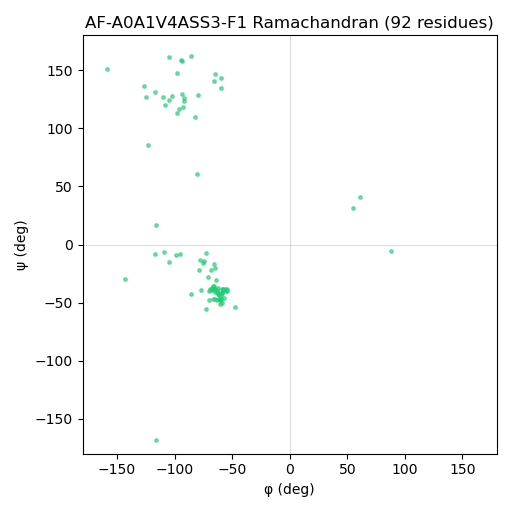ASN A 1 78 ? 5.236 -6.849 8.224 1.00 95.75 78 ASN A CA 1
ATOM 616 C C . ASN A 1 78 ? 4.059 -7.371 9.064 1.00 95.75 78 ASN A C 1
ATOM 618 O O . ASN A 1 78 ? 3.002 -6.752 9.179 1.00 95.75 78 ASN A O 1
ATOM 622 N N . LYS A 1 79 ? 4.242 -8.531 9.688 1.00 96.25 79 LYS A N 1
ATOM 623 C CA . LYS A 1 79 ? 3.216 -9.157 10.524 1.00 96.25 79 LYS A CA 1
ATOM 624 C C . LYS A 1 79 ? 2.780 -8.273 11.696 1.00 96.25 79 LYS A C 1
ATOM 626 O O . LYS A 1 79 ? 1.592 -8.154 11.982 1.00 96.25 79 LYS A O 1
ATOM 631 N N . LYS A 1 80 ? 3.747 -7.621 12.344 1.00 96.75 80 LYS A N 1
ATOM 632 C CA . LYS A 1 80 ? 3.552 -6.866 13.587 1.00 96.75 80 LYS A CA 1
ATOM 633 C C . LYS A 1 80 ? 2.523 -5.741 13.463 1.00 96.75 80 LYS A C 1
ATOM 635 O O . LYS A 1 80 ? 1.814 -5.482 14.433 1.00 96.75 80 LYS A O 1
ATOM 640 N N . ASP A 1 81 ? 2.481 -5.039 12.333 1.00 97.38 81 ASP A N 1
ATOM 641 C CA . ASP A 1 81 ? 1.563 -3.911 12.169 1.00 97.38 81 ASP A CA 1
ATOM 642 C C . ASP A 1 81 ? 0.181 -4.361 11.696 1.00 97.38 81 ASP A C 1
ATOM 644 O O . ASP A 1 81 ? -0.817 -3.933 12.274 1.00 97.38 81 ASP A O 1
ATOM 648 N N . PHE A 1 82 ? 0.102 -5.288 10.737 1.00 97.81 82 PHE A N 1
ATOM 649 C CA . PHE A 1 82 ? -1.186 -5.754 10.213 1.00 97.81 82 PHE A CA 1
ATOM 650 C C . PHE A 1 82 ? -1.982 -6.615 11.207 1.00 97.81 82 PHE A C 1
ATOM 652 O O . PHE A 1 82 ? -3.208 -6.561 11.195 1.00 97.81 82 PHE A O 1
ATOM 659 N N . GLU A 1 83 ? -1.332 -7.335 12.131 1.00 96.81 83 GLU A N 1
ATOM 660 C CA . GLU A 1 83 ? -2.034 -8.080 13.195 1.00 96.81 83 GLU A CA 1
ATOM 661 C C . GLU A 1 83 ? -2.778 -7.184 14.198 1.00 96.81 83 GLU A C 1
ATOM 663 O O . GLU A 1 83 ? -3.639 -7.665 14.935 1.00 96.81 83 GLU A O 1
ATOM 668 N N . LYS A 1 84 ? -2.473 -5.882 14.243 1.00 96.62 84 LYS A N 1
ATOM 669 C CA . LYS A 1 84 ? -3.183 -4.935 15.114 1.00 96.62 84 LYS A CA 1
ATOM 670 C C . LYS A 1 84 ? -4.571 -4.574 14.581 1.00 96.62 84 LYS A C 1
ATOM 672 O O . LYS A 1 84 ? -5.362 -4.013 15.336 1.00 96.62 84 LYS A O 1
ATOM 677 N N . ILE A 1 85 ? -4.848 -4.852 13.305 1.00 97.19 85 ILE A N 1
ATOM 678 C CA . ILE A 1 85 ? -6.047 -4.397 12.598 1.00 97.19 85 ILE A CA 1
ATOM 679 C C . ILE A 1 85 ? -7.113 -5.505 12.627 1.00 97.19 85 ILE A C 1
ATOM 681 O O . ILE A 1 85 ? -6.901 -6.581 12.059 1.00 97.19 85 ILE A O 1
ATOM 685 N N . PRO A 1 86 ? -8.278 -5.278 13.261 1.00 95.50 86 PRO A N 1
ATOM 686 C CA . PRO A 1 86 ? -9.339 -6.275 13.326 1.00 95.50 86 PRO A CA 1
ATOM 687 C C . PRO A 1 86 ? -9.836 -6.694 11.939 1.00 95.50 86 PRO A C 1
ATOM 689 O O . PRO A 1 86 ? -10.118 -5.857 11.086 1.00 95.50 86 PRO A O 1
ATOM 692 N N . GLY A 1 87 ? -9.999 -8.002 11.736 1.00 95.31 87 GLY A N 1
ATOM 693 C CA . GLY A 1 87 ? -10.520 -8.566 10.486 1.00 95.31 87 GLY A CA 1
ATOM 694 C C . GLY A 1 87 ? -9.46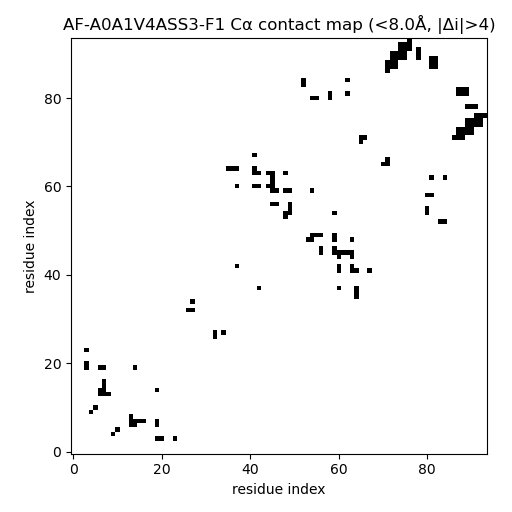4 -8.849 9.414 1.00 95.31 87 GLY A C 1
ATOM 695 O O . GLY A 1 87 ? -9.804 -9.484 8.418 1.00 95.31 87 GLY A O 1
ATOM 696 N N . ILE A 1 88 ? -8.200 -8.464 9.632 1.00 97.50 88 ILE A N 1
ATOM 697 C CA . ILE A 1 88 ? -7.088 -8.805 8.739 1.00 97.50 88 ILE A CA 1
ATOM 698 C C . ILE A 1 88 ? -6.394 -10.088 9.209 1.00 97.50 88 ILE A C 1
ATOM 700 O O . ILE A 1 88 ? -6.010 -10.232 10.369 1.00 97.50 88 ILE A O 1
ATOM 704 N N . LYS A 1 89 ? -6.211 -11.029 8.283 1.00 98.00 89 LYS A N 1
ATOM 705 C CA . LYS A 1 89 ? -5.449 -12.266 8.453 1.00 98.00 89 LYS A CA 1
ATOM 706 C C . LYS A 1 89 ? -4.115 -12.131 7.740 1.00 98.00 89 LYS A C 1
ATOM 708 O O . LYS A 1 89 ? -4.065 -11.868 6.540 1.00 98.00 89 LYS A O 1
ATOM 713 N N . VAL A 1 90 ? -3.033 -12.347 8.477 1.00 98.06 90 VAL A N 1
ATOM 714 C CA . VAL A 1 90 ? -1.678 -12.219 7.943 1.00 98.06 90 VAL A CA 1
ATOM 715 C C . VAL A 1 90 ? -1.087 -13.592 7.652 1.00 98.06 90 VAL A C 1
ATOM 717 O O . VAL A 1 90 ? -1.030 -14.450 8.532 1.00 98.06 90 VAL A O 1
ATOM 720 N N . SER A 1 91 ? -0.591 -13.770 6.430 1.00 97.88 91 SER A N 1
ATOM 721 C CA . SER A 1 91 ? 0.284 -14.875 6.038 1.00 97.88 91 SER A CA 1
ATOM 722 C C . SER A 1 91 ? 1.690 -14.338 5.783 1.00 97.88 91 SER A C 1
ATOM 724 O O . SER A 1 91 ? 1.867 -13.401 5.008 1.00 97.88 91 SER A O 1
ATOM 726 N N . VAL A 1 92 ? 2.700 -14.929 6.420 1.00 95.44 92 VAL A N 1
ATOM 727 C CA . VAL A 1 92 ? 4.104 -14.580 6.158 1.00 95.44 92 VAL A CA 1
ATOM 728 C C . VAL A 1 92 ? 4.629 -15.521 5.068 1.00 95.44 92 VAL A C 1
ATOM 730 O O . VAL A 1 92 ? 4.467 -16.733 5.214 1.00 95.44 92 VAL A O 1
ATOM 733 N N . PRO A 1 93 ? 5.193 -15.004 3.961 1.00 89.25 93 PRO A N 1
ATOM 734 C CA . PRO A 1 93 ? 5.595 -15.833 2.823 1.00 89.25 93 PRO A CA 1
ATOM 735 C C . PRO A 1 93 ? 6.874 -16.660 3.047 1.00 89.25 93 PRO A C 1
ATOM 737 O O . PRO A 1 93 ? 7.125 -17.571 2.257 1.00 89.25 93 PRO A O 1
ATOM 740 N N . PHE A 1 94 ? 7.657 -16.362 4.092 1.00 82.06 94 PHE A N 1
ATOM 741 C CA . PHE A 1 94 ? 8.947 -16.990 4.403 1.00 82.06 94 PHE A CA 1
ATOM 742 C C . PHE A 1 94 ? 9.097 -17.286 5.898 1.00 82.06 94 PHE A C 1
ATOM 744 O O . PHE A 1 94 ? 8.641 -16.455 6.718 1.00 82.06 94 PHE A O 1
#

Radius of gyration: 14.6 Å; Cα contacts (8 Å, |Δi|>4): 90; chains: 1; bounding box: 35×27×34 Å

Mean predicted aligned error: 2.89 Å

Foldseek 3Di:
DVQLCCQQPVDPDHDDSVVSVVVVVCQVPDPVDDDQDDDPVLQVQLVVLCVQQVADSVVSSVVSSCVVVVHAEDEDPPCPRQVSDPSHHYDDPD

Sequence (94 aa):
MEFFAVITKKVENPIAVTEAKTIVEDFLKSDNWRIIDRDVDTFFSAIDIVSEHGIPLWDAVIAACMKENDVTDIVTENKKDFEKIPGIKVSVPF